Protein AF-A0A4S4C638-F1 (afdb_monomer_lite)

Foldseek 3Di:
DPPVVLVVLLVLLLVLLVVQLVCCPVPVDDDVVSLVVNLVSLVVNLVVCLVVVDDDPSSVVSLCVSLVSLVVSVVPDVRDPVSVVSSVVSVVSVCSNPCNVVPD

pLDDT: mean 86.3, std 13.5, range [35.12, 98.12]

Secondary structure (DSSP, 8-state):
--HHHHHHHHHHHHHHHHHHHHHHTTT----HHHHHHHHHHHHHHHHHHTTTT---HHHHHHHHHHHHHHHHHHHHS---HHHHHHHHHHHHHHHHHH------

Organism: NCBI:txid2565925

Radius of gyration: 14.05 Å; chains: 1; bounding box: 41×20×43 Å

Structure (mmCIF, N/CA/C/O backbone):
data_AF-A0A4S4C638-F1
#
_entry.id   AF-A0A4S4C638-F1
#
loop_
_atom_site.group_PDB
_atom_site.id
_atom_site.type_symbol
_atom_site.label_atom_id
_atom_site.label_alt_id
_atom_site.label_comp_id
_atom_site.label_asym_id
_atom_site.label_entity_id
_atom_site.label_seq_id
_atom_site.pdbx_PDB_ins_code
_atom_site.Cartn_x
_atom_site.Cartn_y
_atom_site.Cartn_z
_atom_site.occupancy
_atom_site.B_iso_or_equiv
_atom_site.auth_seq_id
_atom_site.auth_comp_id
_atom_site.auth_asym_id
_atom_site.auth_atom_id
_atom_site.pdbx_PDB_model_num
ATOM 1 N N . MET A 1 1 ? -9.720 0.450 24.205 1.00 51.25 1 MET A N 1
ATOM 2 C CA . MET A 1 1 ? -8.907 0.070 23.035 1.00 51.25 1 MET A CA 1
ATOM 3 C C . MET A 1 1 ? -7.545 0.691 23.243 1.00 51.25 1 MET A C 1
ATOM 5 O O . MET A 1 1 ? -7.510 1.839 23.658 1.00 51.25 1 MET A O 1
ATOM 9 N N . ASP A 1 2 ? -6.456 -0.060 23.078 1.00 59.22 2 ASP A N 1
ATOM 10 C CA . ASP A 1 2 ? -5.110 0.505 23.233 1.00 59.22 2 ASP A CA 1
ATOM 11 C C . ASP A 1 2 ? -4.787 1.373 22.016 1.00 59.22 2 ASP A C 1
ATOM 13 O O . ASP A 1 2 ? -4.279 0.874 21.010 1.00 59.22 2 ASP A O 1
ATOM 17 N N . ASP A 1 3 ? -5.088 2.668 22.110 1.00 61.56 3 ASP A N 1
ATOM 18 C CA . ASP A 1 3 ? -4.789 3.672 21.079 1.00 61.56 3 ASP A CA 1
ATOM 19 C C . ASP A 1 3 ? -3.305 3.641 20.658 1.00 61.56 3 ASP A C 1
ATOM 21 O O . ASP A 1 3 ? -2.982 3.803 19.481 1.00 61.56 3 ASP A O 1
ATOM 25 N N . ASN A 1 4 ? -2.411 3.282 21.590 1.00 74.00 4 ASN A N 1
ATOM 26 C CA . ASN A 1 4 ? -0.978 3.083 21.345 1.00 74.00 4 ASN A CA 1
ATOM 27 C C . ASN A 1 4 ? -0.670 2.016 20.277 1.00 74.00 4 ASN A C 1
ATOM 29 O O . ASN A 1 4 ? 0.342 2.105 19.587 1.00 74.00 4 ASN 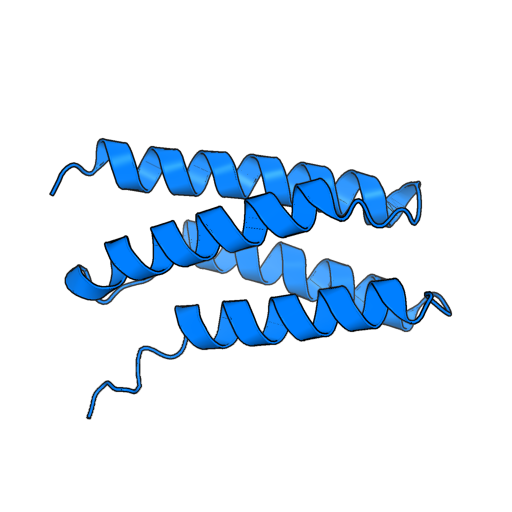A O 1
ATOM 33 N N . ASN A 1 5 ? -1.509 0.985 20.140 1.00 83.31 5 ASN A N 1
ATOM 34 C CA . ASN A 1 5 ? -1.271 -0.103 19.189 1.00 83.31 5 ASN A CA 1
ATOM 35 C C . ASN A 1 5 ? -1.657 0.314 17.759 1.00 83.31 5 ASN A C 1
ATOM 37 O O . ASN A 1 5 ? -0.926 0.041 16.811 1.00 83.31 5 ASN A O 1
ATOM 41 N N . LEU A 1 6 ? -2.766 1.045 17.601 1.00 88.19 6 LEU A N 1
ATOM 42 C CA . LEU A 1 6 ? -3.185 1.545 16.290 1.00 88.19 6 LEU A CA 1
ATOM 43 C C . LEU A 1 6 ? -2.181 2.562 15.734 1.00 88.19 6 LEU A C 1
ATOM 45 O O . LEU A 1 6 ? -1.801 2.478 14.567 1.00 88.19 6 LEU A O 1
ATOM 49 N N . GLU A 1 7 ? -1.709 3.478 16.580 1.00 89.44 7 GLU A N 1
ATOM 50 C CA . GLU A 1 7 ? -0.689 4.457 16.199 1.00 89.44 7 GLU A CA 1
ATOM 51 C C . GLU A 1 7 ? 0.619 3.779 15.766 1.00 89.44 7 GLU A C 1
ATOM 53 O O . GLU A 1 7 ? 1.229 4.177 14.770 1.00 89.44 7 GLU A O 1
ATOM 58 N N . GLN A 1 8 ? 1.025 2.706 16.455 1.00 91.81 8 GLN A N 1
ATOM 59 C CA . GLN A 1 8 ? 2.192 1.924 16.057 1.00 91.81 8 GLN A CA 1
ATOM 60 C C . GLN A 1 8 ? 2.014 1.308 14.663 1.00 91.81 8 GLN A C 1
ATOM 62 O O . GLN A 1 8 ? 2.918 1.414 13.835 1.00 91.81 8 GLN A O 1
ATOM 67 N N . ILE A 1 9 ? 0.846 0.730 14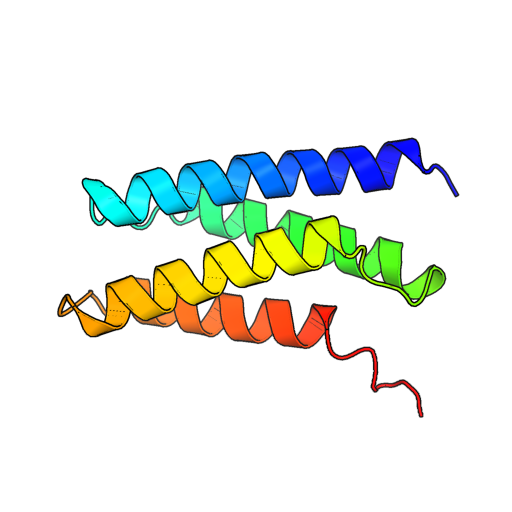.369 1.00 93.38 9 ILE A N 1
ATOM 68 C CA . ILE A 1 9 ? 0.548 0.172 13.042 1.00 93.38 9 ILE A CA 1
ATOM 69 C C . ILE A 1 9 ? 0.589 1.274 11.970 1.00 93.38 9 ILE A C 1
ATOM 71 O O . ILE A 1 9 ? 1.191 1.085 10.912 1.00 93.38 9 ILE A O 1
ATOM 75 N N . GLU A 1 10 ? 0.017 2.454 12.231 1.00 93.69 10 GLU A N 1
ATOM 76 C CA . GLU A 1 10 ? 0.077 3.578 11.284 1.00 93.69 10 GLU A CA 1
ATOM 77 C C . GLU A 1 10 ? 1.510 4.061 11.019 1.00 93.69 10 GLU A C 1
ATOM 79 O O . GLU A 1 10 ? 1.834 4.485 9.900 1.00 93.69 10 GLU A O 1
ATOM 84 N N . ASN A 1 11 ? 2.368 4.024 12.039 1.00 94.94 11 ASN A N 1
ATOM 85 C CA . ASN A 1 11 ? 3.777 4.377 11.919 1.00 94.94 11 ASN A CA 1
ATOM 86 C C . ASN A 1 11 ? 4.547 3.333 11.106 1.00 94.94 11 ASN A C 1
ATOM 88 O O . ASN A 1 11 ? 5.275 3.712 10.184 1.00 94.94 11 ASN A O 1
ATOM 92 N N . ASP A 1 12 ? 4.324 2.044 11.366 1.00 96.44 12 ASP A N 1
ATOM 93 C CA . ASP A 1 12 ? 4.896 0.943 10.587 1.00 96.44 12 ASP A CA 1
ATOM 94 C C . ASP A 1 12 ? 4.507 1.069 9.103 1.00 96.44 12 ASP A C 1
ATOM 96 O O . ASP A 1 12 ? 5.372 1.058 8.221 1.00 96.44 12 ASP A O 1
ATOM 100 N N . ILE A 1 13 ? 3.219 1.291 8.810 1.00 97.06 13 ILE A N 1
ATOM 101 C CA . ILE A 1 13 ? 2.743 1.485 7.433 1.00 97.06 13 ILE A CA 1
ATOM 102 C C . ILE A 1 13 ? 3.390 2.722 6.797 1.00 97.06 13 ILE A C 1
ATOM 104 O O . ILE A 1 13 ? 3.797 2.683 5.637 1.00 97.06 13 ILE A O 1
ATOM 108 N N . SER A 1 14 ? 3.521 3.824 7.537 1.00 97.06 14 SER A N 1
ATOM 109 C CA . SER A 1 14 ? 4.164 5.051 7.048 1.00 97.06 14 SER A CA 1
ATOM 110 C C . SER A 1 14 ? 5.618 4.814 6.621 1.00 9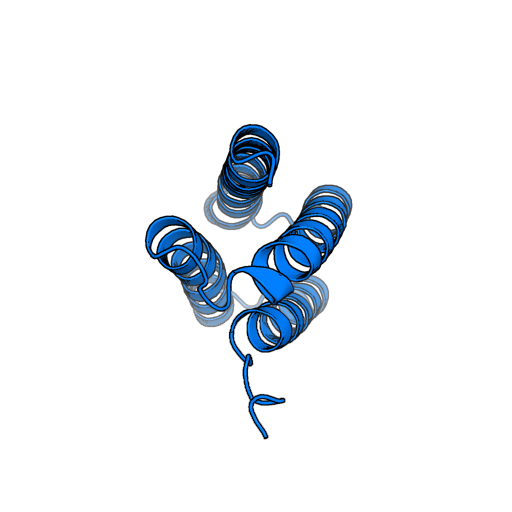7.06 14 SER A C 1
ATOM 112 O O . SER A 1 14 ? 6.052 5.324 5.583 1.00 97.06 14 SER A O 1
ATOM 114 N N . VAL A 1 15 ? 6.370 4.017 7.386 1.00 97.62 15 VAL A N 1
ATOM 115 C CA . VAL A 1 15 ? 7.745 3.627 7.039 1.00 97.62 15 VAL A CA 1
ATOM 116 C C . VAL A 1 15 ? 7.761 2.778 5.766 1.00 97.62 15 VAL A C 1
ATOM 118 O O . VAL A 1 15 ? 8.528 3.076 4.849 1.00 97.62 15 VAL A O 1
ATOM 121 N N . LEU A 1 16 ? 6.871 1.789 5.663 1.00 98.12 16 LEU A N 1
ATOM 122 C CA . LEU A 1 16 ? 6.761 0.917 4.488 1.00 98.12 16 LEU A CA 1
ATOM 123 C C . LEU A 1 16 ? 6.396 1.699 3.222 1.00 98.12 16 LEU A C 1
ATOM 125 O O . LEU A 1 16 ? 7.010 1.498 2.177 1.00 98.12 16 LEU A O 1
ATOM 129 N N . ILE A 1 17 ? 5.459 2.648 3.317 1.00 97.62 17 ILE A N 1
ATOM 130 C CA . ILE A 1 17 ? 5.095 3.537 2.206 1.00 97.62 17 ILE A CA 1
ATOM 131 C C . ILE A 1 17 ? 6.320 4.315 1.724 1.00 97.62 17 ILE A C 1
ATOM 133 O O . ILE A 1 17 ? 6.594 4.344 0.526 1.00 97.62 17 ILE A O 1
ATOM 137 N N . LYS A 1 18 ? 7.078 4.936 2.636 1.00 96.44 18 LYS A N 1
ATOM 138 C CA . LYS A 1 18 ? 8.284 5.694 2.266 1.00 96.44 18 LYS A CA 1
ATOM 139 C C . LYS A 1 18 ? 9.315 4.806 1.572 1.00 96.44 18 LYS A C 1
ATOM 141 O O . LYS A 1 18 ? 9.871 5.233 0.563 1.00 96.44 18 LYS A O 1
ATOM 146 N N . GLN A 1 19 ? 9.522 3.588 2.074 1.00 96.69 19 GLN A N 1
ATOM 147 C CA . GLN A 1 19 ? 10.436 2.623 1.467 1.00 96.69 19 GLN A CA 1
ATOM 148 C C . GLN A 1 19 ? 9.990 2.240 0.052 1.00 96.69 19 GLN A C 1
ATOM 150 O O . GLN A 1 19 ? 10.776 2.344 -0.882 1.00 96.69 19 GLN A O 1
ATOM 155 N N . ILE A 1 20 ? 8.716 1.887 -0.134 1.00 96.12 20 ILE A N 1
ATOM 156 C CA . ILE A 1 20 ? 8.168 1.516 -1.446 1.00 96.12 20 ILE A CA 1
ATOM 157 C C . ILE A 1 20 ? 8.316 2.663 -2.447 1.00 96.12 20 ILE A C 1
ATOM 159 O O . ILE A 1 20 ? 8.737 2.454 -3.581 1.00 96.12 20 ILE A O 1
ATOM 163 N N . ILE A 1 21 ? 8.011 3.893 -2.035 1.00 94.69 21 ILE A N 1
ATOM 164 C CA . ILE A 1 21 ? 8.169 5.071 -2.893 1.00 94.69 21 ILE A CA 1
ATOM 165 C C . ILE A 1 21 ? 9.637 5.295 -3.275 1.00 94.69 21 ILE A C 1
ATOM 167 O O . ILE A 1 21 ? 9.924 5.645 -4.422 1.00 94.69 21 ILE A O 1
ATOM 171 N N . PHE A 1 22 ? 10.559 5.085 -2.337 1.00 93.94 22 PHE A N 1
ATOM 172 C CA . PHE A 1 22 ? 11.992 5.190 -2.588 1.00 93.94 22 PHE A CA 1
ATOM 173 C C . PHE A 1 22 ? 12.522 4.075 -3.501 1.00 93.94 22 PHE A C 1
ATOM 175 O O . PHE A 1 22 ? 13.405 4.328 -4.315 1.00 93.94 22 PHE A O 1
ATOM 182 N N . ASP A 1 23 ? 11.975 2.866 -3.428 1.00 92.12 23 ASP A N 1
ATOM 183 C CA . ASP A 1 23 ? 12.363 1.767 -4.318 1.00 92.12 23 ASP A CA 1
ATOM 184 C C . ASP A 1 23 ? 11.791 1.975 -5.732 1.00 92.12 23 ASP A C 1
ATOM 186 O O . ASP A 1 23 ? 12.456 1.737 -6.741 1.00 92.12 23 ASP A O 1
ATOM 190 N N . ILE A 1 24 ? 10.567 2.492 -5.831 1.00 90.50 24 ILE A N 1
ATOM 191 C CA . ILE A 1 24 ? 9.874 2.634 -7.110 1.00 90.50 24 ILE A CA 1
ATOM 192 C C . ILE A 1 24 ? 10.363 3.840 -7.909 1.00 90.50 24 ILE A C 1
ATOM 194 O O . ILE A 1 24 ? 10.654 3.687 -9.093 1.00 90.50 24 ILE A O 1
ATOM 198 N N . ARG A 1 25 ? 10.420 5.037 -7.311 1.00 86.88 25 ARG A N 1
ATOM 199 C CA . ARG A 1 25 ? 10.597 6.282 -8.084 1.00 86.88 25 ARG A CA 1
ATOM 200 C C . ARG A 1 25 ? 12.007 6.404 -8.678 1.00 86.88 25 ARG A C 1
ATOM 202 O O . ARG A 1 25 ? 12.119 6.489 -9.899 1.00 86.88 25 ARG A O 1
ATOM 209 N N . PRO A 1 26 ? 13.088 6.400 -7.873 1.00 84.06 26 PRO A N 1
ATOM 210 C CA . PRO A 1 26 ? 14.441 6.480 -8.412 1.00 84.06 26 PRO A CA 1
ATOM 211 C C . PRO A 1 26 ? 14.973 5.143 -8.940 1.00 84.06 26 PRO A C 1
ATOM 213 O O . PRO A 1 26 ? 15.716 5.155 -9.915 1.00 84.06 26 PRO A O 1
ATOM 216 N N . GLN A 1 27 ? 14.640 4.005 -8.314 1.00 84.38 27 GLN A N 1
ATOM 217 C CA . GLN A 1 27 ? 15.305 2.728 -8.625 1.00 84.38 27 GLN A CA 1
ATOM 218 C C . GLN A 1 27 ? 14.493 1.819 -9.552 1.00 84.38 27 GLN A C 1
ATOM 220 O O . GLN A 1 27 ? 15.061 0.894 -10.128 1.00 84.38 27 GLN A O 1
ATOM 225 N N . LYS A 1 28 ? 13.187 2.069 -9.721 1.00 85.50 28 LYS A N 1
ATOM 226 C CA . LYS A 1 28 ? 12.281 1.224 -10.520 1.00 85.50 28 LYS A CA 1
ATOM 227 C C . LYS A 1 28 ? 12.227 -0.229 -10.021 1.00 85.50 28 LYS A C 1
ATOM 229 O O . LYS A 1 28 ? 11.946 -1.149 -10.788 1.00 85.50 28 LYS A O 1
ATOM 234 N N . ILE A 1 29 ? 12.469 -0.439 -8.724 1.00 89.12 29 ILE A N 1
ATOM 235 C CA . ILE A 1 29 ? 12.506 -1.758 -8.089 1.00 89.12 29 ILE A CA 1
ATOM 236 C C . ILE A 1 29 ? 11.166 -2.053 -7.419 1.00 89.12 29 ILE A C 1
ATOM 238 O O . ILE A 1 29 ? 10.595 -1.224 -6.714 1.00 89.12 29 ILE A O 1
ATOM 242 N N . ILE A 1 30 ? 10.691 -3.285 -7.607 1.00 90.00 30 ILE A N 1
ATOM 243 C CA . ILE A 1 30 ? 9.604 -3.866 -6.820 1.00 90.00 30 ILE A CA 1
ATOM 244 C C . ILE A 1 30 ? 10.213 -4.857 -5.839 1.00 90.00 30 ILE A C 1
ATOM 246 O O . ILE A 1 30 ? 10.679 -5.918 -6.258 1.00 90.00 30 ILE A O 1
ATOM 250 N N . ASN A 1 31 ? 10.192 -4.514 -4.550 1.00 93.38 31 ASN A N 1
ATOM 251 C CA . ASN A 1 31 ? 10.597 -5.402 -3.466 1.00 93.38 31 ASN A CA 1
ATOM 252 C C . ASN A 1 31 ? 9.370 -6.163 -2.921 1.00 93.38 31 ASN A C 1
ATOM 254 O O . ASN A 1 31 ? 8.564 -5.569 -2.200 1.00 93.38 31 ASN A O 1
ATOM 258 N N . PRO A 1 32 ? 9.205 -7.462 -3.239 1.00 92.06 32 PRO A N 1
ATOM 259 C CA . PRO A 1 32 ? 8.019 -8.219 -2.843 1.00 92.06 32 PRO A CA 1
ATOM 260 C C . PRO A 1 32 ? 7.855 -8.339 -1.327 1.00 92.06 32 PRO A C 1
ATOM 262 O O . PRO A 1 32 ? 6.726 -8.385 -0.847 1.00 92.06 32 PRO A O 1
ATOM 265 N N . ASP A 1 33 ? 8.955 -8.362 -0.570 1.00 95.88 33 ASP A N 1
ATOM 266 C CA . ASP A 1 33 ? 8.901 -8.493 0.886 1.00 95.88 33 ASP A CA 1
ATOM 267 C C . ASP A 1 33 ? 8.340 -7.232 1.538 1.00 95.88 33 ASP A C 1
ATOM 269 O O . ASP A 1 33 ? 7.487 -7.327 2.419 1.00 95.88 33 ASP A O 1
ATOM 273 N N . THR A 1 34 ? 8.735 -6.049 1.059 1.00 96.88 34 THR A N 1
ATOM 274 C CA . THR A 1 34 ? 8.187 -4.778 1.555 1.00 96.88 34 THR A CA 1
ATOM 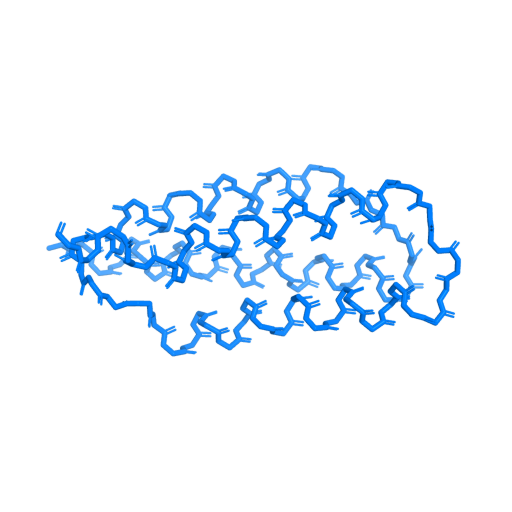275 C C . THR A 1 34 ? 6.685 -4.682 1.282 1.00 96.88 34 THR A C 1
ATOM 277 O O . THR A 1 34 ? 5.926 -4.268 2.157 1.00 96.88 34 THR A O 1
ATOM 280 N N . PHE A 1 35 ? 6.237 -5.107 0.096 1.00 96.56 35 PHE A N 1
ATOM 281 C CA . PHE A 1 35 ? 4.811 -5.156 -0.243 1.00 96.56 35 PHE A CA 1
ATOM 282 C C . PHE A 1 35 ? 4.047 -6.178 0.601 1.00 96.56 35 PHE A C 1
ATOM 284 O O . PHE A 1 35 ? 2.970 -5.866 1.102 1.00 96.56 35 PHE A O 1
ATOM 291 N N . ARG A 1 36 ? 4.610 -7.370 0.823 1.00 97.25 36 ARG A N 1
ATOM 292 C CA . ARG A 1 36 ? 4.014 -8.385 1.701 1.00 97.25 36 ARG A CA 1
ATOM 293 C C . ARG A 1 36 ? 3.793 -7.836 3.113 1.00 97.25 36 ARG A C 1
ATOM 295 O O . ARG A 1 36 ? 2.678 -7.921 3.615 1.00 97.25 36 ARG A O 1
ATOM 302 N N . ILE A 1 37 ? 4.819 -7.225 3.711 1.00 97.69 37 ILE A N 1
ATOM 303 C CA . ILE A 1 37 ? 4.729 -6.641 5.060 1.00 97.69 37 ILE A CA 1
ATOM 304 C C . ILE A 1 37 ? 3.719 -5.487 5.081 1.00 97.69 37 ILE A C 1
ATOM 306 O O . ILE A 1 37 ? 2.948 -5.360 6.031 1.00 97.69 37 ILE A O 1
ATOM 310 N N . LEU A 1 38 ? 3.671 -4.666 4.024 1.00 97.81 38 LEU A N 1
ATOM 311 C CA . LEU A 1 38 ? 2.644 -3.633 3.889 1.00 97.81 38 LEU A CA 1
ATOM 312 C C . LEU A 1 38 ? 1.243 -4.248 3.939 1.00 97.81 38 LEU A C 1
ATOM 314 O O . LEU A 1 38 ? 0.404 -3.759 4.686 1.00 97.81 38 LEU A O 1
ATOM 318 N N . TYR A 1 39 ? 0.978 -5.306 3.173 1.00 97.12 39 TYR A N 1
ATOM 319 C CA . TYR A 1 39 ? -0.343 -5.931 3.145 1.00 97.12 39 TYR A CA 1
ATOM 320 C C . TYR A 1 39 ? -0.722 -6.582 4.475 1.00 97.12 39 TYR A C 1
ATOM 322 O O . TYR A 1 39 ? -1.862 -6.430 4.902 1.00 97.12 39 TYR A O 1
ATOM 330 N N . GLU A 1 40 ? 0.226 -7.223 5.159 1.00 96.00 40 GLU A N 1
ATOM 331 C CA . GLU A 1 40 ? 0.023 -7.757 6.513 1.00 96.00 40 GLU A CA 1
ATOM 332 C C . GLU A 1 40 ? -0.379 -6.640 7.489 1.00 96.00 40 GLU A C 1
ATOM 334 O O . GLU A 1 40 ? -1.388 -6.750 8.184 1.00 96.00 40 GLU A O 1
ATOM 339 N N . ARG A 1 41 ? 0.334 -5.507 7.472 1.00 95.69 41 ARG A N 1
ATOM 340 C CA . ARG A 1 41 ? 0.012 -4.353 8.325 1.00 95.69 41 ARG A CA 1
ATOM 341 C C . ARG A 1 41 ? -1.300 -3.669 7.961 1.00 95.69 41 ARG A C 1
ATOM 343 O O . ARG A 1 41 ? -1.992 -3.184 8.850 1.00 95.69 41 ARG A O 1
ATOM 350 N N . LEU A 1 42 ? -1.654 -3.620 6.680 1.00 94.44 42 LEU A N 1
ATOM 351 C CA . LEU A 1 42 ? -2.937 -3.083 6.226 1.00 94.44 42 LEU A CA 1
ATOM 352 C C . LEU A 1 42 ? -4.115 -3.953 6.678 1.00 94.44 42 LEU A C 1
ATOM 354 O O . LEU A 1 42 ? -5.150 -3.406 7.051 1.00 94.44 42 LEU A O 1
ATOM 358 N N . ASP A 1 43 ? -3.953 -5.277 6.690 1.00 92.56 43 ASP A N 1
ATOM 359 C CA . ASP A 1 43 ? -4.970 -6.196 7.210 1.00 92.56 43 ASP A CA 1
ATOM 360 C C . ASP A 1 43 ? -5.107 -6.080 8.737 1.00 92.56 43 ASP A C 1
ATOM 362 O O . ASP A 1 43 ? -6.213 -5.938 9.258 1.00 92.56 43 ASP A O 1
ATOM 366 N N . GLU A 1 44 ? -3.985 -6.015 9.463 1.00 91.81 44 GLU A N 1
ATOM 367 C CA . GLU A 1 44 ? -3.983 -5.722 10.903 1.00 91.81 44 GLU A CA 1
ATOM 368 C C . GLU A 1 44 ? -4.675 -4.387 11.211 1.00 91.81 44 GLU A C 1
ATOM 370 O O . GLU A 1 44 ? -5.518 -4.317 12.107 1.00 91.81 44 GLU A O 1
ATOM 375 N N . TYR A 1 45 ? -4.357 -3.339 10.446 1.00 91.00 45 TYR A N 1
ATOM 376 C CA . TYR A 1 45 ? -4.966 -2.021 10.588 1.00 91.00 45 TYR A CA 1
ATOM 377 C C . TYR A 1 45 ? -6.476 -2.073 10.355 1.00 91.00 45 TYR A C 1
ATOM 379 O O . TYR A 1 45 ? -7.238 -1.600 11.197 1.00 91.00 45 TYR A O 1
ATOM 387 N N . LYS A 1 46 ? -6.914 -2.703 9.257 1.00 88.94 46 LYS A N 1
ATOM 388 C CA . LYS A 1 46 ? -8.330 -2.909 8.928 1.00 88.94 46 LYS A CA 1
ATOM 389 C C . LYS A 1 46 ? -9.078 -3.562 10.091 1.00 88.94 46 LYS A C 1
ATOM 391 O O . LYS A 1 46 ? -10.109 -3.054 10.524 1.00 88.94 46 LYS A O 1
ATOM 396 N N . ASN A 1 47 ? -8.537 -4.656 10.626 1.00 88.06 47 ASN A N 1
ATOM 397 C CA . ASN A 1 47 ? -9.154 -5.391 11.730 1.00 88.06 47 ASN A C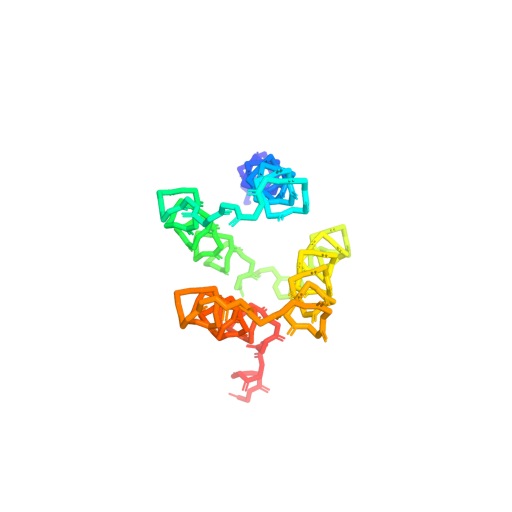A 1
ATOM 398 C C . ASN A 1 47 ? -9.282 -4.539 13.004 1.00 88.06 47 ASN A C 1
ATOM 400 O O . ASN A 1 47 ? -10.198 -4.750 13.792 1.00 88.06 47 ASN A O 1
ATOM 404 N N . LYS A 1 48 ? -8.388 -3.563 13.211 1.00 86.56 48 LYS A N 1
ATOM 405 C CA . LYS A 1 48 ? -8.443 -2.641 14.355 1.00 86.56 48 LYS A CA 1
ATOM 406 C C . LYS A 1 48 ? -9.434 -1.496 14.163 1.00 86.56 48 LYS A C 1
ATOM 408 O O . LYS A 1 48 ? -10.065 -1.097 15.138 1.00 86.56 48 LYS A O 1
ATOM 413 N N . ILE A 1 49 ? -9.568 -0.969 12.946 1.00 86.94 49 ILE A N 1
ATOM 414 C CA . ILE A 1 49 ? -10.496 0.139 12.672 1.00 86.94 49 ILE A CA 1
ATOM 415 C C . ILE A 1 49 ? -11.938 -0.317 12.442 1.00 86.94 49 ILE A C 1
ATOM 417 O O . ILE A 1 49 ? -12.850 0.498 12.544 1.00 86.94 49 ILE A O 1
ATOM 421 N N . HIS A 1 50 ? -12.162 -1.613 12.199 1.00 75.00 50 HIS A N 1
ATOM 422 C CA . HIS A 1 50 ? -13.500 -2.194 12.058 1.00 75.00 50 HIS A CA 1
ATOM 423 C C . HIS A 1 50 ? -14.426 -1.823 13.230 1.00 75.00 50 HIS A C 1
ATOM 425 O O . HIS A 1 50 ? -15.611 -1.551 13.042 1.00 75.00 50 HIS A O 1
ATOM 431 N N . ASP A 1 51 ? -13.875 -1.734 14.442 1.00 65.00 51 ASP A N 1
ATOM 432 C CA . ASP A 1 51 ? -14.643 -1.371 15.630 1.00 65.00 51 ASP A CA 1
ATOM 433 C C . ASP A 1 51 ? -14.747 0.152 15.852 1.00 65.00 51 ASP A C 1
ATOM 435 O O . ASP A 1 51 ? -15.652 0.612 16.551 1.00 65.00 51 ASP A O 1
ATOM 439 N N . SER A 1 52 ? -13.838 0.949 15.271 1.00 66.62 52 SER A N 1
ATOM 440 C CA . SER A 1 52 ? -13.827 2.416 15.390 1.00 66.62 52 SER A CA 1
ATOM 441 C C . SER A 1 52 ? -14.609 3.129 14.280 1.00 66.62 52 SER A C 1
ATOM 443 O O . SER A 1 52 ? -14.899 4.318 14.433 1.00 66.62 52 SER A O 1
ATOM 445 N N . LYS A 1 53 ? -14.974 2.414 13.202 1.00 63.00 53 LYS A N 1
ATOM 446 C CA . LYS A 1 53 ? -15.766 2.879 12.041 1.00 63.00 53 LYS A CA 1
ATOM 447 C C . LYS A 1 53 ? -15.228 4.124 11.331 1.00 63.00 53 LYS A C 1
ATOM 449 O O . LYS A 1 53 ? -15.987 4.866 10.711 1.00 63.00 53 LYS A O 1
ATOM 454 N N . VAL A 1 54 ? -13.955 4.461 11.532 1.00 72.62 54 VAL A N 1
ATOM 455 C CA . VAL A 1 54 ? -13.365 5.632 10.886 1.00 72.62 54 VAL A CA 1
ATOM 456 C C . VAL A 1 54 ? -11.878 5.404 10.652 1.00 72.62 54 VAL A C 1
ATOM 458 O O . VAL A 1 54 ? -11.072 5.392 11.585 1.00 72.62 54 VAL A O 1
ATOM 461 N N . LEU A 1 55 ? -11.504 5.323 9.377 1.00 85.25 55 LEU A N 1
ATOM 462 C CA . LEU A 1 55 ? -10.130 5.487 8.914 1.00 85.25 55 LEU A CA 1
ATOM 463 C C . LEU A 1 55 ? -9.609 6.884 9.283 1.00 85.25 55 LEU A C 1
ATOM 465 O O . LEU A 1 55 ? -10.214 7.905 8.938 1.00 85.25 55 LEU A O 1
ATOM 469 N N . SER A 1 56 ? -8.444 6.958 9.932 1.00 88.06 56 SER A N 1
ATOM 470 C CA . SER A 1 56 ? -7.865 8.255 10.285 1.00 88.06 56 SER A CA 1
ATOM 471 C C . SER A 1 56 ? -7.536 9.064 9.020 1.00 88.06 56 SER A C 1
ATOM 473 O O . SER A 1 56 ? -7.025 8.542 8.025 1.00 88.06 56 SER A O 1
ATOM 475 N N . ARG A 1 57 ? -7.797 10.380 9.039 1.00 89.38 57 ARG A N 1
ATOM 476 C CA . ARG A 1 57 ? -7.496 11.265 7.890 1.00 89.38 57 ARG A CA 1
ATOM 477 C C . ARG A 1 57 ? -6.018 11.216 7.497 1.00 89.38 57 ARG A C 1
ATOM 479 O O . ARG A 1 57 ? -5.687 11.285 6.315 1.00 89.38 57 ARG A O 1
ATOM 486 N N . SER A 1 58 ? -5.143 11.098 8.496 1.00 90.44 58 SER A N 1
ATOM 487 C CA . SER A 1 58 ? -3.699 10.950 8.307 1.00 90.44 58 SER A CA 1
ATOM 488 C C . SER A 1 58 ? -3.384 9.679 7.522 1.00 90.44 58 SER A C 1
ATOM 490 O O . SER A 1 58 ? -2.670 9.732 6.518 1.00 90.44 58 SER A O 1
ATOM 492 N N . MET A 1 59 ? -3.971 8.549 7.923 1.00 92.62 59 MET A N 1
ATOM 493 C CA . MET A 1 59 ? -3.780 7.276 7.243 1.00 92.62 59 MET A CA 1
ATOM 494 C C . MET A 1 59 ? -4.345 7.298 5.823 1.00 92.62 59 MET A C 1
ATOM 496 O O . MET A 1 59 ? -3.643 6.922 4.883 1.00 92.62 59 MET A O 1
ATOM 500 N N . ALA A 1 60 ? -5.548 7.847 5.637 1.00 92.31 60 ALA A N 1
ATOM 501 C CA . ALA A 1 60 ? -6.147 8.016 4.318 1.00 92.31 60 ALA A CA 1
ATOM 502 C C . ALA A 1 60 ? -5.235 8.805 3.361 1.00 92.31 60 ALA A C 1
ATOM 504 O O . ALA A 1 60 ? -5.042 8.405 2.214 1.00 92.31 60 ALA A O 1
ATOM 505 N N . GLY A 1 61 ? -4.625 9.895 3.840 1.00 94.56 61 GLY A N 1
ATOM 506 C CA . GLY A 1 61 ? -3.679 10.688 3.054 1.00 94.56 61 GLY A CA 1
ATOM 507 C C . GLY A 1 61 ? -2.425 9.905 2.652 1.00 94.56 61 GLY A C 1
ATOM 508 O O . GLY A 1 61 ? -1.991 9.984 1.503 1.00 94.56 61 GLY A O 1
ATOM 509 N N . LYS A 1 62 ? -1.864 9.104 3.567 1.00 95.50 62 LYS A N 1
ATOM 510 C CA . LYS A 1 62 ? -0.684 8.263 3.298 1.00 95.50 62 LYS A CA 1
ATOM 511 C C . LYS A 1 62 ? -0.984 7.185 2.248 1.00 95.50 62 LYS A C 1
ATOM 513 O O . LYS A 1 62 ? -0.203 7.014 1.313 1.00 95.50 62 LYS A O 1
ATOM 518 N N . LEU A 1 63 ? -2.119 6.493 2.371 1.00 95.69 63 LEU A N 1
ATOM 519 C CA . LEU A 1 63 ? -2.546 5.458 1.421 1.00 95.69 63 LEU A CA 1
ATOM 520 C C . LEU A 1 63 ? -2.831 6.042 0.036 1.00 95.69 63 LEU A C 1
ATOM 522 O O . LEU A 1 63 ? -2.378 5.501 -0.975 1.00 95.69 63 LEU A O 1
ATOM 526 N N . PHE A 1 64 ? -3.513 7.189 -0.008 1.00 94.81 64 PHE A N 1
ATOM 527 C CA . PHE A 1 64 ? -3.744 7.920 -1.248 1.00 94.81 64 PHE A CA 1
ATOM 528 C C . PHE A 1 64 ? -2.428 8.338 -1.915 1.00 94.81 64 PHE A C 1
ATOM 530 O O . PHE A 1 64 ? -2.272 8.187 -3.129 1.00 94.81 64 PHE A O 1
ATOM 537 N N . TYR A 1 65 ? -1.458 8.824 -1.137 1.00 95.81 65 TYR A N 1
ATOM 538 C CA . TYR A 1 65 ? -0.140 9.190 -1.652 1.00 95.81 65 TYR A CA 1
ATOM 539 C C . TYR A 1 65 ? 0.601 7.992 -2.260 1.00 95.81 65 TYR A C 1
ATOM 541 O O . TYR A 1 65 ? 1.130 8.109 -3.367 1.00 95.81 65 TYR A O 1
ATOM 549 N N . LEU A 1 66 ? 0.594 6.832 -1.590 1.00 96.56 66 LEU A N 1
ATOM 550 C CA . LEU A 1 66 ? 1.187 5.608 -2.133 1.00 96.56 66 LEU A CA 1
ATOM 551 C C . LEU A 1 66 ? 0.537 5.229 -3.472 1.00 96.56 66 LEU A C 1
ATOM 553 O O . LEU A 1 66 ? 1.230 5.074 -4.478 1.00 96.56 66 LEU A O 1
ATOM 557 N N . TYR A 1 67 ? -0.793 5.116 -3.491 1.00 95.88 67 TYR A N 1
ATOM 558 C CA . TYR A 1 67 ? -1.529 4.676 -4.674 1.00 95.88 67 TYR A CA 1
ATOM 559 C C . TYR A 1 67 ? -1.353 5.631 -5.857 1.00 95.88 67 TYR A C 1
ATOM 561 O O . TYR A 1 67 ? -1.006 5.200 -6.955 1.00 95.88 67 TYR A O 1
ATOM 569 N N . SER A 1 68 ? -1.539 6.935 -5.638 1.00 94.75 68 SER A N 1
ATOM 570 C CA . SER A 1 68 ? -1.379 7.948 -6.689 1.00 94.75 68 SER A CA 1
ATOM 571 C C . SER A 1 68 ? 0.041 7.979 -7.252 1.00 94.75 68 SER A C 1
ATOM 573 O O . SER A 1 68 ? 0.204 8.089 -8.467 1.00 94.75 68 SER A O 1
ATOM 575 N N . SER A 1 69 ? 1.056 7.804 -6.403 1.00 93.50 69 SER A N 1
ATOM 576 C CA . SER A 1 69 ? 2.446 7.702 -6.848 1.00 93.50 69 SER A CA 1
ATOM 577 C C . SER A 1 69 ? 2.664 6.469 -7.723 1.00 93.50 69 SER A C 1
ATOM 579 O O . SER A 1 69 ? 3.234 6.591 -8.799 1.00 93.50 69 SER A O 1
ATOM 581 N N . MET A 1 70 ? 2.165 5.294 -7.328 1.00 93.25 70 MET A N 1
ATOM 582 C CA . MET A 1 70 ? 2.305 4.088 -8.154 1.00 93.25 70 MET A CA 1
ATOM 583 C C . MET A 1 70 ? 1.552 4.197 -9.489 1.00 93.25 70 MET A C 1
ATOM 585 O O . MET A 1 70 ? 2.062 3.763 -10.518 1.00 93.25 70 MET A O 1
ATOM 589 N N . VAL A 1 71 ? 0.363 4.810 -9.501 1.00 92.62 71 VAL A N 1
ATOM 590 C CA . VAL A 1 71 ? -0.389 5.080 -10.741 1.00 92.62 71 VAL A CA 1
ATOM 591 C C . VAL A 1 71 ? 0.368 6.040 -11.655 1.00 92.62 71 VAL A C 1
ATOM 593 O O . VAL A 1 71 ? 0.353 5.858 -12.871 1.00 92.62 71 VAL A O 1
ATOM 596 N N . LEU A 1 72 ? 1.000 7.074 -11.093 1.00 91.00 72 LEU A N 1
ATOM 597 C CA . LEU A 1 72 ? 1.810 8.015 -11.859 1.00 91.00 72 LEU A CA 1
ATOM 598 C C . LEU A 1 72 ? 2.953 7.274 -12.550 1.00 91.00 72 LEU A C 1
ATOM 600 O O . LEU A 1 72 ? 3.106 7.375 -13.761 1.00 91.00 72 LEU A O 1
ATOM 604 N N . GLU A 1 73 ? 3.698 6.480 -11.792 1.00 88.62 73 GLU A N 1
ATOM 605 C CA . GLU A 1 73 ? 4.817 5.703 -12.314 1.00 88.62 73 GLU A CA 1
ATOM 606 C C . GLU A 1 73 ? 4.348 4.740 -13.424 1.00 88.62 73 GLU A C 1
ATOM 608 O O . GLU A 1 73 ? 4.902 4.772 -14.522 1.00 88.62 73 GLU A O 1
ATOM 613 N N . ALA A 1 74 ? 3.237 4.017 -13.236 1.00 88.00 74 ALA A N 1
ATOM 614 C CA . ALA A 1 74 ? 2.652 3.156 -14.276 1.00 88.00 74 ALA A CA 1
ATOM 615 C C . ALA A 1 74 ? 2.308 3.875 -15.597 1.00 88.00 74 ALA A C 1
ATOM 617 O O . ALA A 1 74 ? 2.220 3.228 -16.637 1.00 88.00 74 ALA A O 1
ATOM 618 N N . LYS A 1 75 ? 2.057 5.193 -15.574 1.00 82.12 75 LYS A N 1
ATOM 619 C CA . LYS A 1 75 ? 1.713 5.970 -16.777 1.00 82.12 75 LYS A CA 1
ATOM 620 C C . LYS A 1 75 ? 2.927 6.425 -17.579 1.00 82.12 75 LYS A C 1
ATOM 622 O O . LYS A 1 75 ? 2.792 6.632 -18.782 1.00 82.12 75 LYS A O 1
ATOM 627 N N . TYR A 1 76 ? 4.061 6.654 -16.921 1.00 74.00 76 TYR A N 1
ATOM 628 C CA . TYR A 1 76 ? 5.239 7.266 -17.545 1.00 74.00 76 TYR A CA 1
ATOM 629 C C . TYR A 1 76 ? 6.333 6.262 -17.910 1.00 74.00 76 TYR A C 1
ATOM 631 O O . TYR A 1 76 ? 7.281 6.636 -18.595 1.00 74.00 76 TYR A O 1
ATOM 639 N N . ASP A 1 77 ? 6.184 5.001 -17.510 1.00 65.00 77 ASP A N 1
ATOM 640 C CA . ASP A 1 77 ? 7.115 3.920 -17.819 1.00 65.00 77 ASP A CA 1
ATOM 641 C C . ASP A 1 77 ? 6.337 2.676 -18.255 1.00 65.00 77 ASP A C 1
ATOM 643 O O . ASP A 1 77 ? 5.305 2.337 -17.672 1.00 65.00 77 ASP A O 1
ATOM 647 N N . SER A 1 78 ? 6.855 1.947 -19.245 1.00 63.56 78 SER A N 1
ATOM 648 C CA . SER A 1 78 ? 6.410 0.584 -19.554 1.00 63.56 78 SER A CA 1
ATOM 649 C C . SER A 1 78 ? 6.905 -0.358 -18.456 1.00 63.56 78 SER A C 1
ATOM 651 O O . SER A 1 78 ? 7.868 -1.105 -18.631 1.00 63.56 78 SER A O 1
ATOM 653 N N . TYR A 1 79 ? 6.298 -0.253 -17.279 1.00 68.38 79 TYR A N 1
ATOM 654 C CA . TYR A 1 79 ? 6.627 -1.078 -16.132 1.00 68.38 79 TYR A CA 1
ATOM 655 C C . TYR A 1 79 ? 6.289 -2.549 -16.388 1.00 68.38 79 TYR A C 1
ATOM 657 O O . TYR A 1 79 ? 5.332 -2.885 -17.083 1.00 68.38 79 TYR A O 1
ATOM 665 N N . SER A 1 80 ? 7.079 -3.433 -15.776 1.00 77.25 80 SER A N 1
ATOM 666 C CA . SER A 1 80 ? 6.861 -4.881 -15.839 1.00 77.25 80 SER A CA 1
ATOM 667 C C . SER A 1 80 ? 5.478 -5.291 -15.317 1.00 77.25 80 SER A C 1
ATOM 669 O O . SER A 1 80 ? 4.941 -4.658 -14.403 1.00 77.25 80 SER A O 1
ATOM 671 N N . ASP A 1 81 ? 4.964 -6.430 -15.793 1.00 84.88 81 ASP A N 1
ATOM 672 C CA . ASP A 1 81 ? 3.739 -7.067 -15.277 1.00 84.88 81 ASP A CA 1
ATOM 673 C C . ASP A 1 81 ? 3.742 -7.183 -13.746 1.00 84.88 81 ASP A C 1
ATOM 675 O O . ASP A 1 81 ? 2.710 -7.065 -13.088 1.00 84.88 81 ASP A O 1
ATOM 679 N N . ARG A 1 82 ? 4.929 -7.348 -13.148 1.00 86.12 82 ARG A N 1
ATOM 680 C CA . ARG A 1 82 ? 5.116 -7.407 -11.697 1.00 86.12 82 ARG A CA 1
ATOM 681 C C . ARG A 1 82 ? 4.669 -6.127 -10.992 1.00 86.12 82 ARG A C 1
ATOM 683 O O . ARG A 1 82 ? 4.016 -6.212 -9.959 1.00 86.12 82 ARG A O 1
ATOM 690 N N . PHE A 1 83 ? 4.991 -4.960 -11.543 1.00 90.25 83 PHE A N 1
ATOM 691 C CA . PHE A 1 83 ? 4.559 -3.675 -10.992 1.00 90.25 83 PHE A CA 1
ATOM 692 C C . PHE A 1 83 ? 3.041 -3.528 -11.075 1.00 90.25 83 PHE A C 1
ATOM 694 O O . PHE A 1 83 ? 2.393 -3.162 -10.097 1.00 90.25 83 PHE A O 1
ATOM 701 N N . MET A 1 84 ? 2.475 -3.851 -12.240 1.00 90.69 84 MET A N 1
ATOM 702 C CA . MET A 1 84 ? 1.035 -3.762 -12.474 1.00 90.69 84 MET A CA 1
ATOM 703 C C . MET A 1 84 ? 0.257 -4.700 -11.546 1.00 90.69 84 MET A C 1
ATOM 705 O O . MET A 1 84 ? -0.794 -4.318 -11.028 1.00 90.69 84 MET A O 1
ATOM 709 N N . ASN A 1 85 ? 0.807 -5.882 -11.260 1.00 92.69 85 ASN A N 1
ATOM 710 C CA . ASN A 1 85 ? 0.251 -6.809 -10.281 1.00 92.69 85 ASN A CA 1
ATOM 711 C C . ASN A 1 85 ? 0.239 -6.216 -8.865 1.00 92.69 85 ASN A C 1
ATOM 713 O O . ASN A 1 85 ? -0.795 -6.273 -8.203 1.00 92.69 85 ASN A O 1
ATOM 717 N N . GLU A 1 86 ? 1.336 -5.613 -8.400 1.00 94.31 86 GLU A N 1
ATOM 718 C CA . GLU A 1 86 ? 1.369 -4.980 -7.070 1.00 94.31 86 GLU A CA 1
ATOM 719 C C . GLU A 1 86 ? 0.461 -3.743 -6.990 1.00 94.31 86 GLU A C 1
ATOM 721 O O . GLU A 1 86 ? -0.224 -3.536 -5.988 1.00 94.31 86 GLU A O 1
ATOM 726 N N . LEU A 1 87 ? 0.357 -2.959 -8.067 1.00 93.56 87 LEU A N 1
ATOM 727 C CA . LEU A 1 87 ? -0.603 -1.857 -8.154 1.00 93.56 87 LEU A CA 1
ATOM 728 C C . LEU A 1 87 ? -2.054 -2.360 -8.055 1.00 93.56 87 LEU A C 1
ATOM 730 O O . LEU A 1 87 ? -2.873 -1.771 -7.346 1.00 93.56 87 LEU A O 1
ATOM 734 N N . SER A 1 88 ? -2.377 -3.460 -8.741 1.00 93.31 88 SER A N 1
ATOM 735 C CA . SER A 1 88 ? -3.702 -4.081 -8.684 1.00 93.31 88 SER A CA 1
ATOM 736 C C . SER A 1 88 ? -4.020 -4.627 -7.289 1.00 93.31 88 SER A C 1
ATOM 738 O O . SER A 1 88 ? -5.097 -4.345 -6.761 1.00 93.31 88 SER A O 1
ATOM 740 N N . LYS A 1 89 ? -3.076 -5.330 -6.651 1.00 94.75 89 LYS A N 1
ATOM 741 C CA . LYS A 1 89 ? -3.225 -5.814 -5.271 1.00 94.75 89 LYS A CA 1
ATOM 742 C C . LYS A 1 89 ? -3.418 -4.670 -4.287 1.00 94.75 89 LYS A C 1
ATOM 744 O O . LYS A 1 89 ? -4.337 -4.722 -3.479 1.00 94.75 89 LYS A O 1
ATOM 749 N N . LEU A 1 90 ? -2.608 -3.613 -4.394 1.00 95.06 90 LEU A N 1
ATOM 750 C CA . LEU A 1 90 ? -2.754 -2.433 -3.549 1.00 95.06 90 LEU A CA 1
ATOM 751 C C . LEU A 1 90 ? -4.152 -1.833 -3.693 1.00 95.06 90 LEU A C 1
ATOM 753 O O . LEU A 1 90 ? -4.795 -1.562 -2.686 1.00 95.06 90 LEU A O 1
ATOM 757 N N . ARG A 1 91 ? -4.657 -1.682 -4.924 1.00 93.62 91 ARG A N 1
ATOM 758 C CA . ARG A 1 91 ? -6.024 -1.198 -5.158 1.00 93.62 91 ARG A CA 1
ATOM 759 C C . ARG A 1 91 ? -7.064 -2.040 -4.411 1.00 93.62 91 ARG A C 1
ATOM 761 O O . ARG A 1 91 ? -7.945 -1.462 -3.786 1.00 93.62 91 ARG A O 1
ATOM 768 N N . ILE A 1 92 ? -6.966 -3.368 -4.471 1.00 92.38 92 ILE A N 1
ATOM 769 C CA . ILE A 1 92 ? -7.892 -4.281 -3.780 1.00 92.38 92 ILE A CA 1
ATOM 770 C C . ILE A 1 92 ? -7.793 -4.107 -2.260 1.00 92.38 92 ILE A C 1
ATOM 772 O O . ILE A 1 92 ? -8.815 -3.929 -1.602 1.00 92.38 92 ILE A O 1
ATOM 776 N N . SER A 1 93 ? -6.579 -4.086 -1.703 1.00 91.50 93 SER A N 1
ATOM 777 C CA . SER A 1 93 ? -6.371 -3.890 -0.263 1.00 91.50 93 SER A CA 1
ATOM 778 C C . SER A 1 93 ? -6.931 -2.555 0.225 1.00 91.50 93 SER A C 1
ATOM 780 O O . SER A 1 93 ? -7.543 -2.498 1.286 1.00 91.50 93 SER A O 1
ATOM 782 N N . LEU A 1 94 ? -6.763 -1.486 -0.559 1.00 91.44 94 LEU A N 1
ATOM 783 C CA . LEU A 1 94 ? -7.332 -0.181 -0.236 1.00 91.44 94 LEU A CA 1
ATOM 784 C C . LEU A 1 94 ? -8.857 -0.210 -0.278 1.00 91.44 94 LEU A C 1
ATOM 786 O O . LEU A 1 94 ? -9.475 0.281 0.658 1.00 91.44 94 LEU A O 1
ATOM 790 N N . LEU A 1 95 ? -9.468 -0.814 -1.302 1.00 89.12 95 LEU A N 1
ATOM 791 C CA . LEU A 1 95 ? -10.923 -0.978 -1.338 1.00 89.12 95 LEU A CA 1
ATOM 792 C C . LEU A 1 95 ? -11.417 -1.672 -0.066 1.00 89.12 95 LEU A C 1
ATOM 794 O O . LEU A 1 95 ? -12.300 -1.146 0.582 1.00 89.12 95 LEU A O 1
ATOM 798 N N . HIS A 1 96 ? -10.775 -2.746 0.389 1.00 86.69 96 HIS A N 1
ATOM 799 C CA . HIS A 1 96 ? -11.171 -3.408 1.638 1.00 86.69 96 HIS A CA 1
ATOM 800 C C . HIS A 1 96 ? -10.996 -2.572 2.918 1.00 86.69 96 HIS A C 1
ATOM 802 O O . HIS A 1 96 ? -11.549 -2.950 3.949 1.00 86.69 96 HIS A O 1
ATOM 808 N N . ILE A 1 97 ? -10.193 -1.505 2.887 1.00 87.25 97 ILE A N 1
ATOM 809 C CA . ILE A 1 97 ? -10.020 -0.573 4.011 1.00 87.25 97 ILE A CA 1
ATOM 810 C C . ILE A 1 97 ? -11.046 0.564 3.948 1.00 87.25 97 ILE A C 1
ATOM 812 O O . ILE A 1 97 ? -11.543 0.986 4.985 1.00 87.25 97 ILE A O 1
ATOM 816 N N . TYR A 1 98 ? -11.313 1.096 2.752 1.00 81.38 98 TYR A N 1
ATOM 817 C CA . TYR A 1 98 ? -12.218 2.234 2.547 1.00 81.38 98 TYR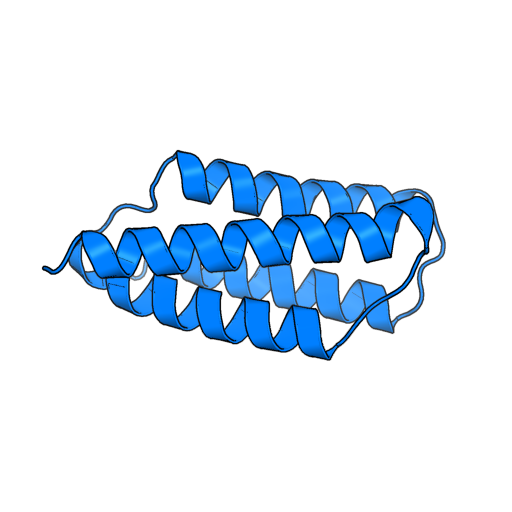 A CA 1
ATOM 818 C C . TYR A 1 98 ? -13.685 1.829 2.425 1.00 81.38 98 TYR A C 1
ATOM 820 O O . TYR A 1 98 ? -14.561 2.649 2.692 1.00 81.38 98 TYR A O 1
ATOM 828 N N . ASP A 1 99 ? -13.951 0.606 1.981 1.00 75.25 99 ASP A N 1
ATOM 829 C CA . ASP A 1 99 ? -15.292 0.059 1.853 1.00 75.25 99 ASP A CA 1
ATOM 830 C C . ASP A 1 99 ? -15.730 -0.427 3.237 1.00 75.25 99 ASP A C 1
ATOM 832 O O . ASP A 1 99 ? -15.626 -1.603 3.586 1.00 75.25 99 ASP A O 1
ATOM 836 N N . GLU A 1 100 ? -16.164 0.522 4.068 1.00 56.34 100 GLU A N 1
ATOM 837 C CA . GLU A 1 100 ? -16.954 0.195 5.250 1.00 56.34 100 GLU A CA 1
ATOM 838 C C . GLU A 1 100 ? -18.355 -0.301 4.838 1.00 56.34 100 GLU A C 1
ATOM 840 O O . GLU A 1 100 ? -19.008 -0.915 5.663 1.00 56.34 100 GLU A O 1
ATOM 845 N N . ASP A 1 101 ? -18.785 -0.194 3.566 1.00 53.06 101 ASP A N 1
ATOM 846 C CA . ASP A 1 101 ? -20.088 -0.625 3.015 1.00 53.06 101 ASP A CA 1
ATOM 847 C C . ASP A 1 101 ? -20.262 -2.150 2.765 1.00 53.06 101 ASP A C 1
ATOM 849 O O . ASP A 1 101 ? -20.809 -2.617 1.767 1.00 53.06 101 ASP A O 1
ATOM 853 N N . MET A 1 102 ? -19.875 -2.936 3.777 1.00 41.00 102 MET A N 1
ATOM 854 C CA . MET A 1 102 ? -20.846 -3.779 4.503 1.00 41.00 102 MET A CA 1
ATOM 855 C C . MET A 1 102 ? -21.584 -2.988 5.625 1.00 41.00 102 MET A C 1
ATOM 857 O O . MET A 1 102 ? -22.139 -3.573 6.544 1.00 41.00 102 MET A O 1
ATOM 861 N N . LEU A 1 103 ? -21.611 -1.655 5.582 1.00 42.09 103 LEU A N 1
ATOM 862 C CA . LEU A 1 103 ? -22.532 -0.710 6.238 1.00 42.09 103 LEU A CA 1
ATOM 863 C C . LEU A 1 103 ? -23.985 -0.873 5.708 1.00 42.09 103 LEU A C 1
ATOM 865 O O . LEU A 1 103 ? -24.709 0.103 5.496 1.00 42.09 103 LEU A O 1
ATOM 869 N N . ALA A 1 104 ? -24.440 -2.125 5.588 1.00 35.12 104 ALA A N 1
ATOM 870 C CA . ALA A 1 104 ? -25.843 -2.523 5.490 1.00 35.12 104 ALA A CA 1
ATOM 871 C C . ALA A 1 104 ? -26.161 -3.577 6.559 1.00 35.12 104 ALA A C 1
ATOM 873 O O . ALA A 1 104 ? -25.455 -4.610 6.604 1.00 35.12 104 ALA A O 1
#

Sequence (104 aa):
MDDNNLEQIENDISVLIKQIIFDIRPQKIINPDTFRILYERLDEYKNKIHDSKVLSRSMAGKLFYLYSSMVLEAKYDSYSDRFMNELSKLRISLLHIYDEDMLA